Protein AF-A0A4Q3CQA2-F1 (afdb_monomer)

Radius of gyration: 12.33 Å; Cα contacts (8 Å, |Δi|>4): 90; chains: 1; bounding box: 35×20×29 Å

Structure (mmCIF, N/CA/C/O backbone):
data_AF-A0A4Q3CQA2-F1
#
_entry.id   AF-A0A4Q3CQA2-F1
#
loop_
_atom_site.group_PDB
_atom_site.id
_atom_site.type_symbol
_atom_site.label_atom_id
_atom_site.label_alt_id
_atom_site.label_comp_id
_atom_site.label_asym_id
_atom_site.label_entity_id
_atom_site.label_seq_id
_atom_site.pdbx_PDB_ins_code
_atom_site.Cartn_x
_atom_site.Cartn_y
_atom_site.Cartn_z
_atom_site.occupancy
_atom_site.B_iso_or_equiv
_atom_site.auth_seq_id
_atom_site.auth_comp_id
_atom_site.auth_asym_id
_atom_site.auth_atom_id
_atom_site.pdbx_PDB_model_num
ATOM 1 N N . THR A 1 1 ? 20.768 2.343 -19.282 1.00 40.81 1 THR A N 1
ATOM 2 C CA . THR A 1 1 ? 20.293 3.279 -18.241 1.00 40.81 1 THR A CA 1
ATOM 3 C C . THR A 1 1 ? 20.198 2.514 -16.940 1.00 40.81 1 THR A C 1
ATOM 5 O O . THR A 1 1 ? 19.413 1.580 -16.866 1.00 40.81 1 THR A O 1
ATOM 8 N N . ILE A 1 2 ? 21.076 2.788 -15.974 1.00 39.38 2 ILE A N 1
ATOM 9 C CA . ILE A 1 2 ? 21.121 2.047 -14.703 1.00 39.38 2 ILE A CA 1
ATOM 10 C C . ILE A 1 2 ? 19.918 2.508 -13.877 1.00 39.38 2 ILE A C 1
ATOM 12 O O . ILE A 1 2 ? 19.903 3.633 -13.381 1.00 39.38 2 ILE A O 1
ATOM 16 N N . ASN A 1 3 ? 18.874 1.680 -13.812 1.00 45.75 3 ASN A N 1
ATOM 17 C CA . ASN A 1 3 ? 17.639 2.013 -13.111 1.00 45.75 3 ASN A CA 1
ATOM 18 C C . ASN A 1 3 ? 17.889 1.877 -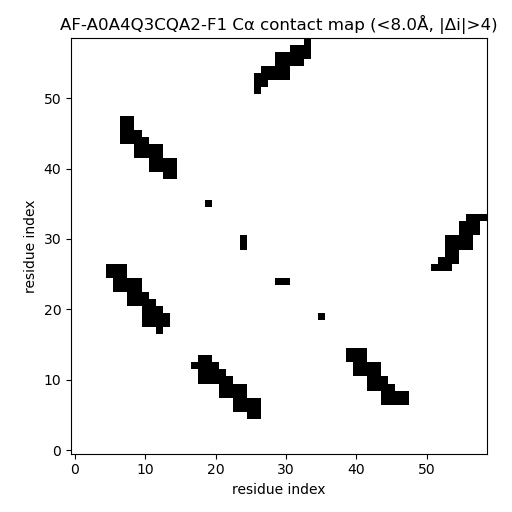11.604 1.00 45.75 3 ASN A C 1
ATOM 20 O O . ASN A 1 3 ? 17.915 0.783 -11.049 1.00 45.75 3 ASN A O 1
ATOM 24 N N . ASN A 1 4 ? 18.187 3.005 -10.963 1.00 48.91 4 ASN A N 1
ATOM 25 C CA . ASN A 1 4 ? 18.700 3.078 -9.598 1.00 48.91 4 ASN A CA 1
ATOM 26 C C . ASN A 1 4 ? 17.577 3.212 -8.549 1.00 48.91 4 ASN A C 1
ATOM 28 O O . ASN A 1 4 ? 17.774 3.819 -7.495 1.00 48.91 4 ASN A O 1
ATOM 32 N N . SER A 1 5 ? 16.376 2.696 -8.814 1.00 55.50 5 SER A N 1
ATOM 33 C CA . SER A 1 5 ? 15.257 2.766 -7.872 1.00 55.50 5 SER A CA 1
ATOM 34 C C . SER A 1 5 ? 15.243 1.534 -6.968 1.00 55.50 5 SER A C 1
ATOM 36 O O . SER A 1 5 ? 14.471 0.603 -7.143 1.00 55.50 5 SER A O 1
ATOM 38 N N . LYS A 1 6 ? 16.072 1.559 -5.915 1.00 72.00 6 LYS A N 1
ATOM 39 C CA . LYS A 1 6 ? 16.037 0.570 -4.811 1.00 72.00 6 LYS A CA 1
ATOM 40 C C . LYS A 1 6 ? 14.681 0.510 -4.075 1.00 72.00 6 LYS A C 1
ATOM 42 O O . LYS A 1 6 ? 14.490 -0.339 -3.205 1.00 72.00 6 LYS A O 1
ATOM 47 N N . TYR A 1 7 ? 13.764 1.425 -4.391 1.00 75.12 7 TYR A N 1
ATOM 48 C CA . TYR A 1 7 ? 12.484 1.617 -3.729 1.00 75.12 7 TYR A CA 1
ATOM 49 C C . TYR A 1 7 ? 11.423 2.086 -4.722 1.00 75.12 7 TYR A C 1
ATOM 51 O O . TYR A 1 7 ? 11.706 2.952 -5.549 1.00 75.12 7 TYR A O 1
ATOM 59 N N . GLU A 1 8 ? 10.198 1.608 -4.534 1.00 81.62 8 GLU A N 1
ATOM 60 C CA . GLU A 1 8 ? 8.999 2.087 -5.214 1.00 81.62 8 GLU A CA 1
ATOM 61 C C . GLU A 1 8 ? 8.148 2.940 -4.281 1.00 81.62 8 GLU A C 1
ATOM 63 O O . GLU A 1 8 ? 8.021 2.655 -3.088 1.00 81.62 8 GLU A O 1
ATOM 68 N N . ASN A 1 9 ? 7.543 4.000 -4.813 1.00 87.06 9 ASN A N 1
ATOM 69 C CA . ASN A 1 9 ? 6.612 4.806 -4.032 1.00 87.06 9 ASN A CA 1
ATOM 70 C C . ASN A 1 9 ? 5.240 4.126 -4.023 1.00 87.06 9 ASN A C 1
ATOM 72 O O . ASN A 1 9 ? 4.730 3.749 -5.075 1.00 87.06 9 ASN A O 1
ATOM 76 N N . PHE A 1 10 ? 4.601 4.048 -2.857 1.00 89.31 10 PHE A N 1
ATOM 77 C CA . PHE A 1 10 ? 3.247 3.514 -2.731 1.00 89.31 10 PHE A CA 1
ATOM 78 C C . PHE A 1 10 ? 2.311 4.478 -2.000 1.00 89.31 10 PHE A C 1
ATOM 80 O O . PHE A 1 10 ? 2.734 5.294 -1.170 1.00 89.31 10 PHE A O 1
ATOM 87 N N . LYS A 1 11 ? 1.014 4.344 -2.281 1.00 93.44 11 LYS A N 1
ATOM 88 C CA . LYS A 1 11 ? -0.084 4.953 -1.522 1.00 93.44 11 LYS A CA 1
ATOM 89 C C . LYS A 1 11 ? -1.208 3.939 -1.338 1.00 93.44 11 LYS A C 1
ATOM 91 O O . LYS A 1 11 ? -1.474 3.143 -2.229 1.00 93.44 11 LYS A O 1
ATOM 96 N N . ILE A 1 12 ? -1.873 4.001 -0.192 1.00 93.88 12 ILE A N 1
ATOM 97 C CA . ILE A 1 12 ? -3.095 3.262 0.114 1.00 93.88 12 ILE A CA 1
ATOM 98 C C . ILE A 1 12 ? -4.192 4.281 0.337 1.00 93.88 12 ILE A C 1
ATOM 100 O O . ILE A 1 12 ? -4.041 5.188 1.163 1.00 93.88 12 ILE A O 1
ATOM 104 N N . VAL A 1 13 ? -5.272 4.130 -0.412 1.00 96.88 13 VAL A N 1
ATOM 105 C CA . VAL A 1 13 ? -6.383 5.075 -0.451 1.00 96.88 13 VAL A CA 1
ATOM 106 C C . VAL A 1 13 ? -7.666 4.317 -0.142 1.00 96.88 13 VAL A C 1
ATOM 108 O O . VAL A 1 13 ? -7.838 3.192 -0.608 1.00 96.88 13 VAL A O 1
ATOM 111 N N . ASP A 1 14 ? -8.542 4.889 0.676 1.00 96.50 14 ASP A N 1
ATOM 112 C CA . ASP A 1 14 ? -9.891 4.344 0.843 1.00 96.50 14 ASP A CA 1
ATOM 113 C C . ASP A 1 14 ? -10.806 4.725 -0.334 1.00 96.50 14 ASP A C 1
ATOM 115 O O . ASP A 1 14 ? -10.429 5.490 -1.225 1.00 96.50 14 ASP A O 1
ATOM 119 N N . LEU A 1 15 ? -12.024 4.182 -0.346 1.00 96.00 15 LEU A N 1
ATOM 120 C CA . LEU A 1 15 ? -12.999 4.432 -1.413 1.00 96.00 15 LEU A CA 1
ATOM 121 C C . LEU A 1 15 ? -13.515 5.879 -1.466 1.00 96.00 15 LEU A C 1
ATOM 123 O O . LEU A 1 15 ? -14.104 6.270 -2.468 1.0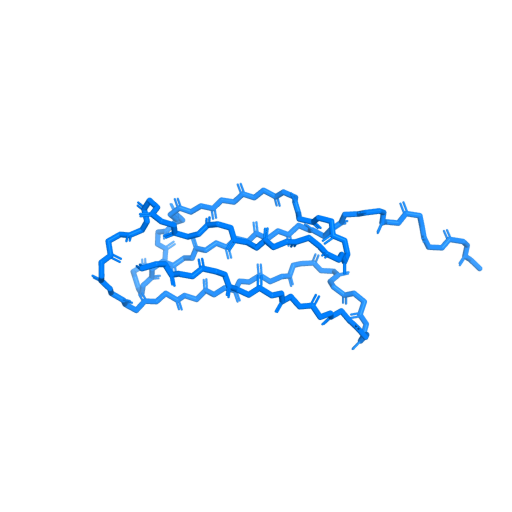0 96.00 15 LEU A O 1
ATOM 127 N N . ASN A 1 16 ? -13.265 6.682 -0.429 1.00 96.69 16 ASN A N 1
ATOM 128 C CA . ASN A 1 16 ? -13.584 8.110 -0.416 1.00 96.69 16 ASN A CA 1
ATOM 129 C C . ASN A 1 16 ? -12.421 8.963 -0.950 1.00 96.69 16 ASN A C 1
ATOM 131 O O . ASN A 1 16 ? -12.479 10.191 -0.905 1.00 96.69 16 ASN A O 1
ATOM 135 N N . GLY A 1 17 ? -11.335 8.337 -1.414 1.00 94.94 17 GLY A N 1
ATOM 136 C CA . GLY A 1 17 ? -10.152 9.036 -1.903 1.00 94.94 17 GLY A CA 1
ATOM 137 C C . GLY A 1 17 ? -9.215 9.533 -0.796 1.00 94.94 17 GLY A C 1
ATOM 138 O O . GLY A 1 17 ? -8.227 10.210 -1.093 1.00 94.94 17 GLY A O 1
ATOM 139 N N . LYS A 1 18 ? -9.463 9.200 0.479 1.00 96.62 18 LYS A N 1
ATOM 140 C CA . LYS A 1 18 ? -8.584 9.607 1.581 1.00 96.62 18 LYS A CA 1
ATOM 141 C C . LYS A 1 18 ? -7.373 8.678 1.662 1.00 96.62 18 LYS A C 1
ATOM 143 O O . LYS A 1 18 ? -7.485 7.453 1.682 1.00 96.62 18 LYS A O 1
ATOM 148 N N . ILE A 1 19 ? -6.184 9.280 1.743 1.00 95.50 19 ILE A N 1
ATOM 149 C CA . ILE A 1 19 ? -4.919 8.551 1.896 1.00 95.50 19 ILE A CA 1
ATOM 150 C C . ILE A 1 19 ? -4.812 8.026 3.329 1.00 95.50 19 ILE A C 1
ATOM 152 O O . ILE A 1 19 ? -4.792 8.804 4.281 1.00 95.50 19 ILE A O 1
ATOM 156 N N . GLN A 1 20 ? -4.681 6.710 3.462 1.00 95.31 20 GLN A N 1
ATOM 157 C CA . GLN A 1 20 ? -4.556 6.007 4.741 1.00 95.31 20 GLN A CA 1
ATOM 158 C C . GLN A 1 20 ? -3.096 5.677 5.067 1.00 95.31 20 GLN A C 1
ATOM 160 O O . GLN A 1 20 ? -2.689 5.692 6.225 1.00 95.31 20 GLN A O 1
ATOM 165 N N . LYS A 1 21 ? -2.275 5.419 4.041 1.00 92.31 21 LYS A N 1
ATOM 166 C CA . LYS A 1 21 ? -0.831 5.179 4.184 1.00 92.31 21 LYS A CA 1
ATOM 167 C C . LYS A 1 21 ? -0.100 5.573 2.904 1.00 92.31 21 LYS A C 1
ATOM 169 O O . LYS A 1 21 ? -0.647 5.439 1.815 1.00 92.31 21 LYS A O 1
ATOM 174 N N . LYS A 1 22 ? 1.137 6.052 3.010 1.00 92.25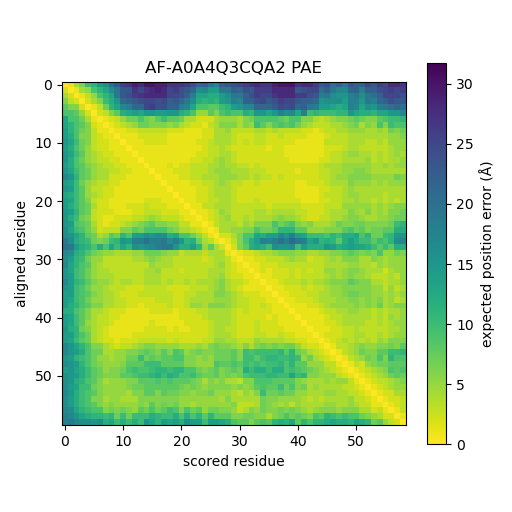 22 LYS A N 1
ATOM 175 C CA . LYS A 1 22 ? 2.028 6.289 1.863 1.00 92.25 22 LYS A CA 1
ATOM 176 C C . LYS A 1 22 ? 3.480 6.119 2.281 1.00 92.25 22 LYS A C 1
ATOM 178 O O . LYS A 1 22 ? 3.802 6.338 3.447 1.00 92.25 22 LYS A O 1
ATOM 183 N N . GLY A 1 23 ? 4.351 5.775 1.345 1.00 89.19 23 GLY A N 1
ATOM 184 C CA . GLY A 1 23 ? 5.768 5.623 1.645 1.00 89.19 23 GLY A CA 1
ATOM 185 C C . GLY A 1 23 ? 6.570 5.076 0.478 1.00 89.19 23 GLY A C 1
ATOM 186 O O . GLY A 1 23 ? 6.130 5.119 -0.670 1.00 89.19 23 GLY A O 1
ATOM 187 N N . LYS A 1 24 ? 7.755 4.565 0.805 1.00 86.06 24 LYS A N 1
ATOM 188 C CA . LYS A 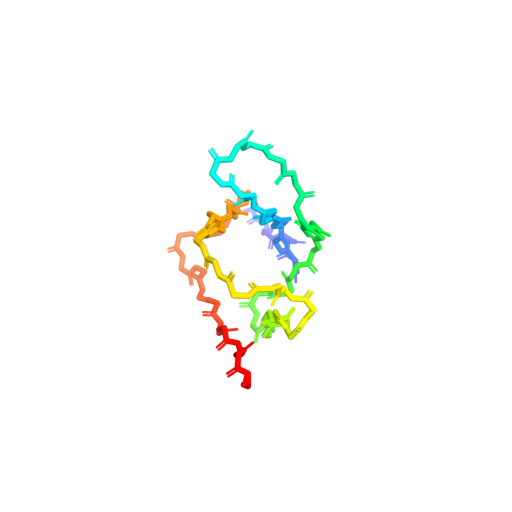1 24 ? 8.649 3.869 -0.115 1.00 86.06 24 LYS A CA 1
ATOM 189 C C . LYS A 1 24 ? 8.758 2.415 0.322 1.00 86.06 24 LYS A C 1
ATOM 191 O O . LYS A 1 24 ? 9.029 2.163 1.493 1.00 86.06 24 LYS A O 1
ATOM 196 N N . VAL A 1 25 ? 8.539 1.486 -0.597 1.00 79.94 25 VAL A N 1
ATOM 197 C CA . VAL A 1 25 ? 8.670 0.049 -0.368 1.00 79.94 25 VAL A CA 1
ATOM 198 C C . VAL A 1 25 ? 9.810 -0.487 -1.239 1.00 79.94 25 VAL A C 1
ATOM 200 O O . VAL A 1 25 ? 9.853 -0.216 -2.437 1.00 79.94 25 VAL A O 1
ATOM 203 N N . PRO A 1 26 ? 10.791 -1.189 -0.665 1.00 75.25 26 PRO A N 1
ATOM 204 C CA . PRO A 1 26 ? 11.862 -1.799 -1.450 1.00 75.25 26 PRO A CA 1
ATOM 205 C C . PRO A 1 26 ? 11.327 -2.845 -2.433 1.00 75.25 26 PRO A C 1
ATOM 207 O O . PRO A 1 26 ? 10.297 -3.465 -2.176 1.00 75.25 26 PRO A O 1
ATOM 210 N N . GLN A 1 27 ? 12.057 -3.083 -3.528 1.00 65.06 27 GLN A N 1
ATOM 211 C CA . GLN A 1 27 ? 11.642 -3.958 -4.642 1.00 65.06 27 GLN A CA 1
ATOM 212 C C . GLN A 1 27 ? 11.335 -5.420 -4.271 1.00 65.06 27 GLN A C 1
ATOM 214 O O . GLN A 1 27 ? 10.766 -6.160 -5.063 1.00 65.06 27 GLN A O 1
ATOM 219 N N . SER A 1 28 ? 11.686 -5.827 -3.054 1.00 63.84 28 SER A N 1
ATOM 220 C CA . SER A 1 28 ? 11.5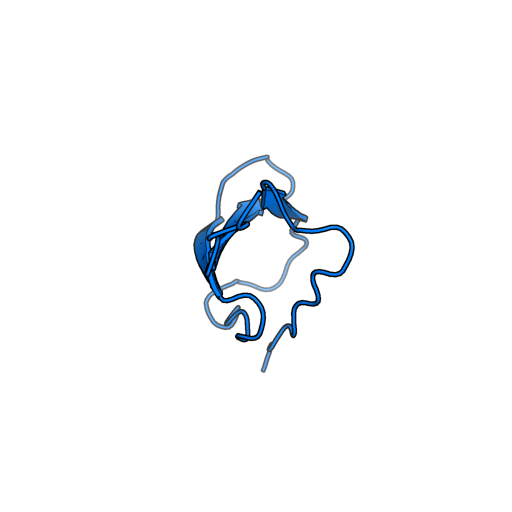27 -7.182 -2.528 1.00 63.84 28 SER A CA 1
ATOM 221 C C . SER A 1 28 ? 10.908 -7.231 -1.127 1.00 63.84 28 SER A C 1
ATOM 223 O O . SER A 1 28 ? 10.860 -8.299 -0.515 1.00 63.84 28 SER A O 1
ATOM 225 N N . GLN A 1 29 ? 10.467 -6.095 -0.574 1.00 67.50 29 GLN A N 1
ATOM 226 C CA . GLN A 1 29 ? 10.133 -6.002 0.848 1.00 67.50 29 GLN A CA 1
ATOM 227 C C . GLN A 1 29 ? 8.637 -5.824 1.082 1.00 67.50 29 GLN A C 1
ATOM 229 O O . GLN A 1 29 ? 7.921 -5.144 0.357 1.00 67.50 29 GLN A O 1
ATOM 234 N N . GLN A 1 30 ? 8.172 -6.530 2.102 1.00 79.31 30 GLN A N 1
ATOM 235 C CA . GLN A 1 30 ? 6.771 -6.717 2.436 1.00 79.31 30 GLN A CA 1
ATOM 236 C C . GLN A 1 30 ? 6.097 -5.398 2.814 1.00 79.31 30 GLN A C 1
ATOM 238 O O . GLN A 1 30 ? 6.702 -4.531 3.445 1.00 79.31 30 GLN A O 1
ATOM 243 N N . LEU A 1 31 ? 4.814 -5.282 2.481 1.00 84.56 31 LEU A N 1
ATOM 244 C CA . LEU A 1 31 ? 3.986 -4.171 2.929 1.00 84.56 31 LEU A CA 1
ATOM 245 C C . LEU A 1 31 ? 3.226 -4.583 4.192 1.00 84.56 31 LEU A C 1
ATOM 247 O O . LEU A 1 31 ? 2.354 -5.451 4.135 1.00 84.56 31 LEU A O 1
ATOM 251 N N . ASP A 1 32 ? 3.555 -3.958 5.322 1.00 83.94 32 ASP A N 1
ATOM 252 C CA . ASP A 1 32 ? 2.823 -4.146 6.576 1.00 83.94 32 ASP A CA 1
ATOM 253 C C . ASP A 1 32 ? 1.555 -3.282 6.588 1.00 83.94 32 ASP A C 1
ATOM 255 O O . ASP A 1 32 ? 1.622 -2.043 6.575 1.00 83.94 32 ASP A O 1
A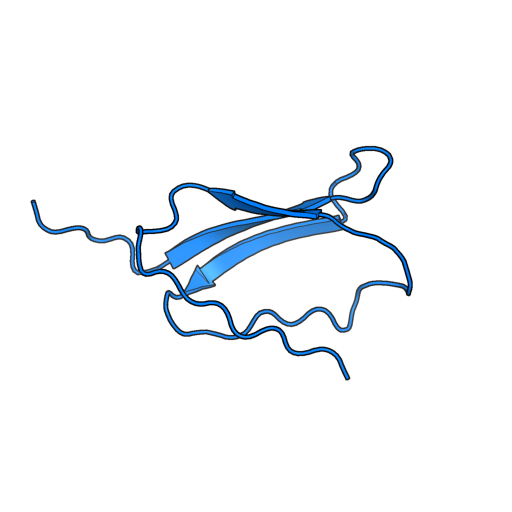TOM 259 N N . LEU A 1 33 ? 0.399 -3.949 6.608 1.00 87.38 33 LEU A N 1
ATOM 260 C CA . LEU A 1 33 ? -0.933 -3.342 6.605 1.00 87.38 33 LEU A CA 1
ATOM 261 C C . LEU A 1 33 ? -1.697 -3.524 7.922 1.00 87.38 33 LEU A C 1
ATOM 263 O O . LEU A 1 33 ? -2.897 -3.266 7.961 1.00 87.38 33 LEU A O 1
ATOM 267 N N . THR A 1 34 ? -1.028 -3.944 8.998 1.00 88.44 34 THR A N 1
ATOM 268 C CA . THR A 1 34 ? -1.662 -4.249 10.297 1.00 88.44 34 THR A CA 1
ATOM 269 C C . THR A 1 34 ? -2.397 -3.066 10.926 1.00 88.44 34 THR A C 1
ATOM 271 O O . THR A 1 34 ? -3.370 -3.259 11.645 1.00 88.44 34 THR A O 1
ATOM 274 N N . SER A 1 35 ? -1.976 -1.835 10.629 1.00 87.94 35 SER A N 1
ATOM 275 C CA . SER A 1 35 ? -2.608 -0.613 11.137 1.00 87.94 35 SER A CA 1
ATOM 276 C C . SER A 1 35 ? -3.881 -0.204 10.386 1.00 87.94 35 SER A C 1
ATOM 278 O O . SER A 1 35 ? -4.467 0.826 10.715 1.00 87.94 35 SER A O 1
ATOM 280 N N . LEU A 1 36 ? -4.263 -0.916 9.321 1.00 90.88 36 LEU A N 1
ATOM 281 C CA . LEU A 1 36 ? -5.471 -0.603 8.563 1.00 90.88 36 LEU A CA 1
ATOM 282 C C . LEU A 1 36 ? -6.672 -1.311 9.176 1.00 90.88 36 LEU A C 1
ATOM 284 O O . LEU A 1 36 ? -6.668 -2.527 9.362 1.00 90.88 36 LEU A O 1
ATOM 288 N N . ASN A 1 37 ? -7.732 -0.542 9.404 1.00 91.81 37 ASN A N 1
ATOM 289 C CA . ASN A 1 37 ? -9.029 -1.101 9.747 1.00 91.81 37 ASN A CA 1
ATOM 290 C C . ASN A 1 37 ? -9.527 -2.038 8.634 1.00 91.81 37 ASN A C 1
ATOM 292 O O . ASN A 1 37 ? -9.117 -1.952 7.474 1.00 91.81 37 ASN A O 1
ATOM 296 N N . SER A 1 38 ? -10.443 -2.939 8.981 1.00 91.12 38 SER A N 1
ATOM 297 C CA . SER A 1 38 ? -11.130 -3.763 7.987 1.00 91.12 38 SER A CA 1
ATOM 298 C C . SER A 1 38 ? -11.946 -2.886 7.041 1.00 91.12 38 SER A C 1
ATOM 300 O O . SER A 1 38 ? -12.729 -2.045 7.476 1.00 91.12 38 SER A O 1
ATOM 302 N N . GLY A 1 39 ? -11.761 -3.086 5.739 1.00 93.12 39 GLY A N 1
ATOM 303 C CA . GLY A 1 39 ? -12.400 -2.279 4.711 1.00 93.12 39 GLY A CA 1
ATOM 304 C C . GLY A 1 39 ? -11.797 -2.525 3.334 1.00 93.12 39 GLY A C 1
ATOM 305 O O . GLY A 1 39 ? -10.882 -3.340 3.174 1.00 93.12 39 GLY A O 1
ATOM 306 N N . MET A 1 40 ? -12.327 -1.810 2.346 1.00 95.12 40 MET A N 1
ATOM 307 C CA . MET A 1 40 ? -11.836 -1.836 0.973 1.00 95.12 40 MET A CA 1
ATOM 308 C C . MET A 1 40 ? -10.894 -0.658 0.732 1.00 95.12 40 MET A C 1
ATOM 310 O O . MET A 1 40 ? -11.202 0.481 1.086 1.00 95.12 40 MET A O 1
ATOM 314 N N . TYR A 1 41 ? -9.753 -0.950 0.116 1.00 96.12 41 TYR A N 1
ATOM 315 C CA . TYR A 1 41 ? -8.706 0.022 -0.161 1.00 96.12 41 TYR A CA 1
ATOM 316 C C . TYR A 1 41 ? -8.106 -0.226 -1.539 1.00 96.12 41 TYR A C 1
ATOM 318 O O . TYR A 1 41 ? -8.075 -1.356 -2.025 1.00 96.12 41 TYR A O 1
ATOM 326 N N . LEU A 1 42 ? -7.568 0.835 -2.126 1.00 94.81 42 LEU A N 1
ATOM 327 C CA . LEU A 1 42 ? -6.774 0.798 -3.343 1.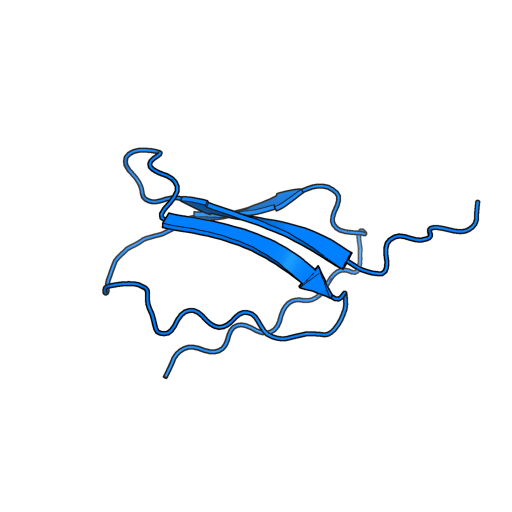00 94.81 42 LEU A CA 1
ATOM 328 C C . LEU A 1 42 ? -5.296 0.939 -2.974 1.00 94.81 42 LEU A C 1
ATOM 330 O O . LEU A 1 42 ? -4.906 1.918 -2.333 1.00 94.81 42 LEU A O 1
ATOM 334 N N . LEU A 1 43 ? -4.476 -0.028 -3.389 1.00 91.44 43 LEU A N 1
ATOM 335 C CA . LEU A 1 43 ? -3.019 0.084 -3.373 1.00 91.44 43 LEU A CA 1
ATOM 336 C C . LEU A 1 43 ? -2.560 0.653 -4.716 1.00 91.44 43 LEU A C 1
ATOM 338 O O . LEU A 1 43 ? -2.814 0.066 -5.763 1.00 91.44 43 LEU A O 1
ATOM 342 N N . ILE A 1 44 ? -1.862 1.781 -4.670 1.00 90.00 44 ILE A N 1
ATOM 343 C CA . ILE A 1 44 ? -1.318 2.469 -5.837 1.00 90.00 44 ILE A CA 1
ATOM 344 C C . ILE A 1 44 ? 0.203 2.427 -5.739 1.00 90.00 44 ILE A C 1
ATOM 346 O O . ILE A 1 44 ? 0.773 2.927 -4.767 1.00 90.00 44 ILE A O 1
ATOM 350 N N . LEU A 1 45 ? 0.850 1.848 -6.747 1.00 86.12 45 LEU A N 1
ATOM 351 C CA . LEU A 1 45 ? 2.301 1.830 -6.901 1.00 86.12 45 LEU A CA 1
ATOM 352 C C . LEU A 1 45 ? 2.689 2.815 -8.005 1.00 86.12 45 LEU A C 1
ATOM 354 O O . LEU A 1 45 ? 2.258 2.675 -9.147 1.00 86.12 45 LEU A O 1
ATOM 358 N N . ASN A 1 46 ? 3.489 3.821 -7.665 1.00 81.06 46 ASN A N 1
ATOM 359 C CA . ASN A 1 46 ? 3.960 4.814 -8.623 1.00 81.06 46 ASN A CA 1
ATOM 360 C C . ASN A 1 46 ? 5.343 4.415 -9.129 1.00 81.06 46 ASN A C 1
ATOM 362 O O . ASN A 1 46 ? 6.270 4.317 -8.326 1.00 81.06 46 ASN A O 1
ATOM 366 N N . ASN A 1 47 ? 5.476 4.309 -10.452 1.00 74.81 47 ASN A N 1
ATOM 367 C CA . ASN A 1 47 ? 6.716 3.983 -11.166 1.00 74.81 47 ASN A CA 1
ATOM 368 C C . ASN A 1 47 ? 7.255 2.566 -10.920 1.00 74.81 47 ASN A C 1
ATOM 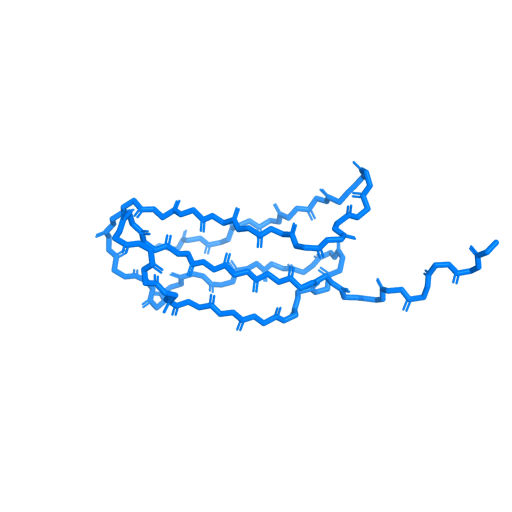370 O O . ASN A 1 47 ? 8.436 2.329 -11.156 1.00 74.81 47 ASN A O 1
ATOM 374 N N . ALA A 1 48 ? 6.382 1.635 -10.519 1.00 74.12 48 ALA A N 1
ATOM 375 C CA . ALA A 1 48 ? 6.746 0.232 -10.393 1.00 74.12 48 ALA A CA 1
ATOM 376 C C . ALA A 1 48 ? 7.309 -0.302 -11.716 1.00 74.12 48 ALA A C 1
ATOM 378 O O . ALA A 1 48 ? 6.674 -0.174 -12.764 1.00 74.12 48 ALA A O 1
ATOM 379 N N . SER A 1 49 ? 8.494 -0.914 -11.659 1.00 74.62 49 SER A N 1
ATOM 380 C CA . SER A 1 49 ? 9.047 -1.648 -12.802 1.00 74.62 49 SER A CA 1
ATOM 381 C C . SER A 1 49 ? 8.057 -2.714 -13.293 1.00 74.62 49 SER A C 1
ATOM 383 O O . SER A 1 49 ? 7.372 -3.310 -12.465 1.00 74.62 49 SER A O 1
ATOM 385 N N . GLU A 1 50 ? 8.042 -3.030 -14.592 1.00 72.00 50 GLU A N 1
ATOM 386 C CA . GLU A 1 50 ? 7.119 -4.021 -15.191 1.00 72.00 50 GLU A CA 1
ATOM 387 C C . GLU A 1 50 ? 7.105 -5.381 -14.465 1.00 72.00 50 GLU A C 1
ATOM 389 O O . GLU A 1 50 ? 6.078 -6.049 -14.420 1.00 72.00 50 GLU A O 1
ATOM 394 N N . ASN A 1 51 ? 8.215 -5.755 -13.821 1.00 72.19 51 ASN A N 1
ATOM 395 C CA . ASN A 1 51 ? 8.369 -7.013 -13.083 1.00 72.19 51 ASN A CA 1
ATOM 396 C C . ASN A 1 51 ? 8.265 -6.859 -11.555 1.00 72.19 51 ASN A C 1
ATOM 398 O O . ASN A 1 51 ? 8.723 -7.725 -10.808 1.00 72.19 51 ASN A O 1
ATOM 402 N N . TYR A 1 52 ? 7.720 -5.743 -11.065 1.00 74.25 52 TYR A N 1
ATOM 403 C CA . TYR A 1 52 ? 7.615 -5.477 -9.635 1.00 74.25 52 TYR A CA 1
ATOM 404 C C . TYR A 1 52 ? 6.614 -6.427 -8.968 1.00 74.25 52 TYR A C 1
ATOM 406 O O . TYR A 1 52 ? 5.430 -6.444 -9.301 1.00 74.25 52 TYR A O 1
ATOM 414 N N . GLN A 1 53 ? 7.087 -7.182 -7.978 1.00 75.06 53 GLN A N 1
ATOM 415 C CA . GLN A 1 53 ? 6.253 -8.053 -7.155 1.00 75.06 53 GLN A CA 1
ATOM 416 C C . GLN A 1 53 ? 6.227 -7.537 -5.720 1.00 75.06 53 GLN A C 1
ATOM 418 O O . GLN A 1 53 ? 7.271 -7.290 -5.119 1.00 75.06 53 GLN A O 1
ATOM 423 N N . ILE A 1 54 ? 5.027 -7.422 -5.146 1.00 77.19 54 ILE A N 1
ATOM 424 C CA . ILE A 1 54 ? 4.847 -7.047 -3.744 1.00 77.19 54 ILE A CA 1
ATOM 425 C C . ILE A 1 54 ? 4.222 -8.190 -2.962 1.00 77.19 54 ILE A C 1
ATOM 427 O O . ILE A 1 54 ? 3.201 -8.755 -3.352 1.00 77.19 54 ILE A O 1
ATOM 431 N N . LYS A 1 55 ? 4.826 -8.513 -1.818 1.00 81.75 55 LYS A N 1
ATOM 432 C CA . LYS A 1 55 ? 4.231 -9.426 -0.845 1.00 81.75 55 LYS A CA 1
ATOM 433 C C . LYS A 1 55 ? 3.437 -8.615 0.171 1.00 81.75 55 LYS A C 1
ATOM 435 O O . LYS A 1 55 ? 4.000 -7.791 0.893 1.00 81.75 55 LYS A O 1
ATOM 440 N N . ILE A 1 56 ? 2.136 -8.868 0.239 1.00 80.38 56 ILE A N 1
ATOM 441 C CA . ILE A 1 56 ? 1.252 -8.250 1.228 1.00 80.38 56 ILE A CA 1
ATOM 442 C C . ILE A 1 56 ? 1.210 -9.150 2.461 1.00 80.38 56 ILE A C 1
ATOM 444 O O . ILE A 1 56 ? 0.920 -10.341 2.350 1.00 80.38 56 ILE A O 1
ATOM 448 N N . LEU A 1 57 ? 1.496 -8.583 3.634 1.00 77.00 57 LEU A N 1
ATOM 449 C CA . LEU A 1 57 ? 1.257 -9.246 4.909 1.00 77.00 57 LEU A CA 1
ATOM 450 C C . LEU A 1 57 ? 0.078 -8.577 5.611 1.00 77.00 57 LEU A C 1
ATOM 452 O O . LEU A 1 57 ? 0.113 -7.390 5.934 1.00 77.00 57 LEU A O 1
ATOM 456 N N . LYS A 1 58 ? -0.956 -9.372 5.869 1.00 70.62 58 LYS A N 1
ATOM 457 C CA . LYS A 1 58 ? -2.072 -9.025 6.742 1.00 70.62 58 LYS A CA 1
ATOM 458 C C . LYS A 1 58 ? -2.214 -10.175 7.736 1.00 70.62 58 LYS A C 1
ATOM 460 O O . LYS A 1 58 ? -2.300 -11.322 7.302 1.00 70.62 58 LYS A O 1
ATOM 465 N N . LYS A 1 59 ? -2.102 -9.874 9.029 1.00 63.25 59 LYS A N 1
ATOM 46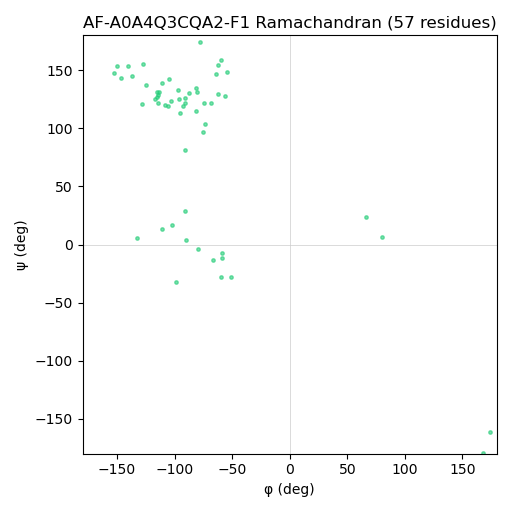6 C CA . LYS A 1 59 ? -2.376 -10.837 10.102 1.00 63.25 59 LYS A CA 1
ATOM 467 C C . LYS A 1 59 ? -3.848 -10.782 10.471 1.00 63.25 59 LYS A C 1
ATOM 469 O O . LYS A 1 59 ? -4.425 -9.679 10.330 1.00 63.25 59 LYS A O 1
#

pLDDT: mean 81.07, std 14.28, range [39.38, 96.88]

Solvent-accessible surface area (backbone atoms only — not comparable to full-atom values): 3889 Å² total; per-residue (Å²): 130,87,83,80,66,72,48,33,41,38,39,32,25,39,88,86,68,49,75,78,48,71,52,73,40,41,68,82,45,68,47,84,49,75,90,57,74,93,78,70,68,47,82,45,70,51,86,59,57,98,83,64,59,78,51,80,47,74,129

Foldseek 3Di:
DPPPPQWWWKFKAAPVRDTPDIDTAGQEHEDEPAPDDDHDIDIDIPPADPPRDYHYDDD

Nearest PDB structures (foldseek):
  8glk-assembly1_D  TM=5.829E-01  e=6.858E+00  Flavobacterium johnsoniae
  6yo6-assembly1_A  TM=6.313E-01  e=6.858E+00  Homo sapiens

Sequence (59 aa):
TINNSKYENFKIVDLNGKIQKKGKVPQSQQLDLTSLNSGMYLLILNNASENYQIKILKK

Mean predicted aligned error: 6.41 Å

Secondary structure (DSSP, 8-state):
-----SEEEEEEEETTS-EEEEEEEETT--EE-TTSPSS-EEEEEES--TT----EE--